Protein AF-A0A8B9HA54-F1 (afdb_monomer_lite)

Radius of gyration: 19.32 Å; chains: 1; bounding box: 75×37×40 Å

Foldseek 3Di:
DDDDDDDPPDPDPCPVCVPWFAFPDLQPCPQPLVQKQKPAWAADVVDPVRILGRSLQAAPADDPRRWGFHNDADQVIKMKGFDPPAWWWQQADPFDDDDPDGDGDDDDDPDDRDDDPPSRHDTDTHRMDMDGDPDDDPTDIHHDTGTTDDDDD

Secondary structure (DSSP, 8-state):
--------S-------GGG--EE-STTTS-S-GGGEEES---BGGG-GGGB--GGG-BTT--SSS-SEE-SS-STT--EEEE-SSS-EEE---S---BTTB--------SSSSS-------S-EEESEEEE-----SSS-EE-B--EEEEPP-

Sequence (153 aa):
MEHWNLEPSQEWPLFNSAGCSEPLGMKSGHIQDYQITASSIFRTLNMDMFTWEPGKARLDKQGKVNAWTAGHSDQSQWLQVLSPLGRWMIKPSHQTKLNRLFFCVFQGNFDNDTHRKNVIDPPIYARFIRILPWSWYGRITLRAELLGCTEEE

Structure (mmCIF, N/CA/C/O backbone):
data_AF-A0A8B9HA54-F1
#
_entry.id   AF-A0A8B9HA54-F1
#
loop_
_atom_site.group_PDB
_atom_site.id
_atom_site.type_symbol
_atom_site.label_atom_id
_atom_site.label_alt_id
_atom_site.label_comp_id
_atom_site.label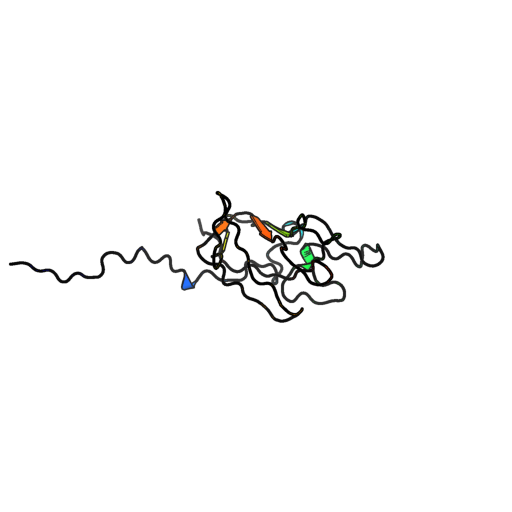_asym_id
_atom_site.label_entity_id
_atom_site.label_seq_id
_atom_site.pdbx_PDB_ins_code
_atom_site.Cartn_x
_atom_site.Cartn_y
_atom_site.Cartn_z
_atom_site.occupancy
_atom_site.B_iso_or_equiv
_atom_site.auth_seq_id
_atom_site.auth_comp_id
_atom_site.auth_asym_id
_atom_site.auth_atom_id
_atom_site.pdbx_PDB_model_num
ATOM 1 N N . MET A 1 1 ? -56.465 -21.653 24.853 1.00 36.88 1 MET A N 1
ATOM 2 C CA . MET A 1 1 ? -55.462 -22.214 23.928 1.00 36.88 1 MET A CA 1
ATOM 3 C C . MET A 1 1 ? -54.613 -21.059 23.466 1.00 36.88 1 MET A C 1
ATOM 5 O O . MET A 1 1 ? -55.122 -20.189 22.773 1.00 36.88 1 MET A O 1
ATOM 9 N N . GLU A 1 2 ? -53.380 -21.003 23.949 1.00 32.75 2 GLU A N 1
ATOM 10 C CA . GLU A 1 2 ? -52.405 -20.010 23.516 1.00 32.75 2 GLU A CA 1
ATOM 11 C C . GLU A 1 2 ? -51.793 -20.468 22.197 1.00 32.75 2 GLU A C 1
ATOM 13 O O . GLU A 1 2 ? -51.319 -21.596 22.109 1.00 32.75 2 GLU A O 1
ATOM 18 N N . HIS A 1 3 ? -51.765 -19.591 21.201 1.00 29.84 3 HIS A N 1
ATOM 19 C CA . HIS A 1 3 ? -50.757 -19.641 20.152 1.00 29.84 3 HIS A CA 1
ATOM 20 C C . HIS A 1 3 ? -50.256 -18.216 19.961 1.00 29.84 3 HIS A C 1
ATOM 22 O O . HIS A 1 3 ? -50.946 -17.359 19.411 1.00 29.84 3 HIS A O 1
ATOM 28 N N . TRP A 1 4 ? -49.072 -17.970 20.510 1.00 29.55 4 TRP A N 1
ATOM 29 C CA . TRP A 1 4 ? -48.357 -16.713 20.383 1.00 29.55 4 TRP A CA 1
ATOM 30 C C . TRP A 1 4 ? -47.881 -16.546 18.940 1.00 29.55 4 TRP A C 1
ATOM 32 O O . TRP A 1 4 ? -47.370 -17.495 18.340 1.00 29.55 4 TRP A O 1
ATOM 42 N N . ASN A 1 5 ? -48.024 -15.340 18.388 1.00 33.03 5 ASN A N 1
ATOM 43 C CA . ASN A 1 5 ? -47.310 -14.991 17.166 1.00 33.03 5 ASN A CA 1
ATOM 44 C C . ASN A 1 5 ? -45.813 -15.060 17.470 1.00 33.03 5 ASN A C 1
ATOM 46 O O . ASN A 1 5 ? -45.346 -14.416 18.409 1.00 33.03 5 ASN A O 1
ATOM 50 N N . LEU A 1 6 ? -45.069 -15.830 16.678 1.00 33.56 6 LEU A N 1
ATOM 51 C CA . LEU A 1 6 ? -43.615 -15.780 16.709 1.00 33.56 6 LEU A CA 1
ATOM 52 C C . LEU A 1 6 ? -43.179 -14.449 16.089 1.00 33.56 6 LEU A C 1
ATOM 54 O O . LEU A 1 6 ? -43.032 -14.341 14.871 1.00 33.56 6 LEU A O 1
ATOM 58 N N . GLU A 1 7 ? -42.973 -13.437 16.933 1.00 38.06 7 GLU A N 1
ATOM 59 C CA . GLU A 1 7 ? -42.030 -12.372 16.598 1.00 38.06 7 GLU A CA 1
ATOM 60 C C . GLU A 1 7 ? -40.681 -13.017 16.230 1.00 38.06 7 GLU A C 1
ATOM 62 O O . GLU A 1 7 ? -40.320 -14.039 16.829 1.00 38.06 7 GLU A O 1
ATOM 67 N N . PRO A 1 8 ? -39.924 -12.472 15.259 1.00 36.12 8 PRO A N 1
ATOM 68 C CA . PRO A 1 8 ? -38.596 -12.976 14.940 1.00 36.12 8 PRO A CA 1
ATOM 69 C C . PRO A 1 8 ? -37.694 -12.904 16.176 1.00 36.12 8 PRO A C 1
ATOM 71 O O . PRO A 1 8 ? -37.199 -11.844 16.556 1.00 36.12 8 PRO A O 1
ATOM 74 N N . SER A 1 9 ? -37.495 -14.051 16.824 1.00 34.66 9 SER A N 1
ATOM 75 C CA . SER A 1 9 ? -36.665 -14.164 18.014 1.00 34.66 9 SER A CA 1
ATOM 76 C C . SER A 1 9 ? -35.237 -13.745 17.682 1.00 34.66 9 SER A C 1
ATOM 78 O O . SER A 1 9 ? -34.584 -14.388 16.859 1.00 34.66 9 SER A O 1
ATOM 80 N N . GLN A 1 10 ? -34.756 -12.719 18.382 1.00 37.44 10 GLN A N 1
ATOM 81 C CA . GLN A 1 10 ? -33.383 -12.224 18.327 1.00 37.44 10 GLN A CA 1
ATOM 82 C C . GLN A 1 10 ? -32.971 -11.684 16.951 1.00 37.44 10 GLN A C 1
ATOM 84 O O . GLN A 1 10 ? -32.172 -12.275 16.222 1.00 37.44 10 GLN A O 1
ATOM 89 N N . GLU A 1 11 ? -33.331 -10.418 16.725 1.00 33.56 11 GLU A N 1
ATOM 90 C CA . GLU A 1 11 ? -32.270 -9.475 16.376 1.00 33.56 11 GLU A CA 1
ATOM 91 C C . GLU A 1 11 ? -31.104 -9.698 17.356 1.00 33.56 11 GLU A C 1
ATOM 93 O O . GLU A 1 11 ? -31.209 -9.442 18.559 1.00 33.56 11 GLU A O 1
ATOM 98 N N . TRP A 1 12 ? -29.994 -10.240 16.851 1.00 38.16 12 TRP A N 1
ATOM 99 C CA . TRP A 1 12 ? -28.705 -10.109 17.527 1.00 38.16 12 TRP A CA 1
ATOM 100 C C . TRP A 1 12 ? -28.516 -8.617 17.818 1.00 38.16 12 TRP A C 1
ATOM 102 O O . TRP A 1 12 ? -28.852 -7.838 16.922 1.00 38.16 12 TRP A O 1
ATOM 112 N N . PRO A 1 13 ? -28.012 -8.189 18.997 1.00 37.47 13 PRO A N 1
ATOM 113 C CA . PRO A 1 13 ? -27.830 -6.768 19.270 1.00 37.47 13 PRO A CA 1
ATOM 114 C C . PRO A 1 13 ? -27.062 -6.163 18.102 1.00 37.47 13 PRO A C 1
ATOM 116 O O . PRO A 1 13 ? -25.913 -6.542 17.845 1.00 37.47 13 PRO A O 1
ATOM 119 N N . LEU A 1 14 ? -27.752 -5.304 17.348 1.00 42.31 14 LEU A N 1
ATOM 120 C CA . LEU A 1 14 ? -27.230 -4.712 16.133 1.00 42.31 14 LEU A CA 1
ATOM 121 C C . LEU A 1 14 ? -26.152 -3.724 16.564 1.00 42.31 14 LEU A C 1
ATOM 123 O O . LEU A 1 14 ? -26.405 -2.529 16.710 1.00 42.31 14 LEU A O 1
ATOM 127 N N . PHE A 1 15 ? -24.932 -4.237 16.757 1.00 44.91 15 PHE A N 1
ATOM 128 C CA . PHE A 1 15 ? -23.719 -3.442 16.648 1.00 44.91 15 PHE A CA 1
ATOM 129 C C . PHE A 1 15 ? -23.888 -2.635 15.374 1.00 44.91 15 PHE A C 1
ATOM 131 O O . PHE A 1 15 ? -23.973 -3.216 14.287 1.00 44.91 15 PHE A O 1
ATOM 138 N N . ASN A 1 16 ? -24.048 -1.322 15.541 1.00 44.69 16 ASN A N 1
ATOM 139 C CA . ASN A 1 16 ? -24.583 -0.436 14.519 1.00 44.69 16 ASN A CA 1
ATOM 140 C C . ASN A 1 16 ? -23.526 -0.217 13.428 1.00 44.69 16 ASN A C 1
ATOM 142 O O . ASN A 1 16 ? -22.853 0.808 13.334 1.00 44.69 16 ASN A O 1
ATOM 146 N N . SER A 1 17 ? -23.333 -1.257 12.619 1.00 47.84 17 SER A N 1
ATOM 147 C CA . SER A 1 17 ? -22.222 -1.402 11.687 1.00 47.84 17 SER A CA 1
ATOM 148 C C . SER A 1 17 ? -22.338 -0.461 10.488 1.00 47.84 17 SER A C 1
ATOM 150 O O . SER A 1 17 ? -21.385 -0.362 9.709 1.00 47.84 17 SER A O 1
ATOM 152 N N . ALA A 1 18 ? -23.447 0.284 10.399 1.00 50.81 18 ALA A N 1
ATOM 153 C CA . ALA A 1 18 ? -23.642 1.429 9.522 1.00 50.81 18 ALA A CA 1
ATOM 154 C C . ALA A 1 18 ? -22.594 2.543 9.731 1.00 50.81 18 ALA A C 1
ATOM 156 O O . ALA A 1 18 ? -22.349 3.298 8.797 1.00 50.81 18 ALA A O 1
ATOM 157 N N . GLY A 1 19 ? -21.948 2.629 10.905 1.00 58.31 19 GLY A N 1
ATOM 158 C CA . GLY A 1 19 ? -20.926 3.647 11.201 1.00 58.31 19 GLY A CA 1
ATOM 159 C C . GLY A 1 19 ? -19.464 3.254 10.932 1.00 58.31 19 GLY A C 1
ATOM 160 O O . GLY A 1 19 ? -18.592 4.114 10.950 1.00 58.31 19 GLY A O 1
ATOM 161 N N . CYS A 1 20 ? -19.152 1.975 10.692 1.00 71.50 20 CYS A N 1
ATOM 162 C CA . CYS A 1 20 ? -17.757 1.509 10.626 1.00 71.50 20 CYS A CA 1
ATOM 163 C C . CYS A 1 20 ? -17.293 1.253 9.184 1.00 71.50 20 CYS A C 1
ATOM 165 O O . CYS A 1 20 ? -17.329 0.114 8.697 1.00 71.50 20 CYS A O 1
ATOM 167 N N . SER A 1 21 ? -16.891 2.317 8.484 1.00 80.62 21 SER A N 1
ATOM 168 C CA . SER A 1 21 ? -16.196 2.238 7.187 1.00 80.62 21 SER A CA 1
ATOM 169 C C . SER A 1 21 ? -15.386 3.496 6.839 1.00 80.62 21 SER A C 1
ATOM 171 O O . SER A 1 21 ? -15.162 3.772 5.659 1.00 80.62 21 SER A O 1
ATOM 173 N N . GLU A 1 22 ? -14.949 4.242 7.851 1.00 86.50 22 GLU A N 1
ATOM 174 C CA . GLU A 1 22 ? -14.229 5.505 7.692 1.00 86.50 22 GLU A CA 1
ATOM 175 C C . GLU A 1 22 ? -12.745 5.281 7.358 1.00 86.50 22 GLU A C 1
ATOM 177 O O . GLU A 1 22 ? -12.178 4.246 7.726 1.00 86.50 22 GLU A O 1
ATOM 182 N N . PRO A 1 23 ? -12.083 6.217 6.651 1.00 89.94 23 PRO A N 1
ATOM 183 C CA . PRO A 1 23 ? -10.657 6.120 6.363 1.00 89.94 23 PRO A CA 1
ATOM 184 C C . PRO A 1 23 ? -9.831 6.198 7.652 1.00 89.94 23 PRO A C 1
ATOM 186 O O . PRO A 1 23 ? -9.773 7.232 8.313 1.00 89.94 23 PRO A O 1
ATOM 189 N N . LEU A 1 24 ? -9.125 5.111 7.972 1.00 90.56 24 LEU A N 1
ATOM 190 C CA . LEU A 1 24 ? -8.276 5.001 9.165 1.00 90.56 24 LEU A CA 1
ATOM 191 C C . LEU A 1 24 ? -7.053 5.933 9.106 1.00 90.56 24 LEU A C 1
ATOM 193 O O . LEU A 1 24 ? -6.472 6.270 10.141 1.00 90.56 24 LEU A O 1
ATOM 197 N N . GLY A 1 25 ? -6.694 6.397 7.904 1.00 92.88 25 GLY A N 1
ATOM 198 C CA . GLY A 1 25 ? -5.897 7.605 7.723 1.00 92.88 25 GLY A CA 1
ATOM 199 C C . GLY A 1 25 ? -4.606 7.432 6.934 1.00 92.88 25 GLY A C 1
ATOM 200 O O . GLY A 1 25 ? -3.648 8.178 7.157 1.00 92.88 25 GLY A O 1
ATOM 201 N N . MET A 1 26 ? -4.560 6.474 6.004 1.00 94.31 26 MET A N 1
ATOM 202 C CA . MET A 1 26 ? -3.447 6.346 5.064 1.00 94.31 26 MET A CA 1
ATOM 203 C C . MET A 1 26 ? -3.387 7.569 4.145 1.00 94.31 26 MET A C 1
ATOM 205 O O . MET A 1 26 ? -2.324 8.156 3.971 1.00 94.31 26 MET A O 1
ATOM 209 N N . LYS A 1 27 ? -4.510 8.009 3.576 1.00 95.06 27 LYS A N 1
ATOM 210 C CA . LYS A 1 27 ? -4.570 9.170 2.679 1.00 95.06 27 LYS A CA 1
ATOM 211 C C . LYS A 1 27 ? -4.460 10.494 3.433 1.00 95.06 27 LYS A C 1
ATOM 213 O O . LYS A 1 27 ? -3.768 11.392 2.963 1.00 95.06 27 LYS A O 1
ATOM 218 N N . SER A 1 28 ? -5.103 10.610 4.598 1.00 94.31 28 SER A N 1
ATOM 219 C CA . SER A 1 28 ? -5.099 11.843 5.405 1.00 94.31 28 SER A CA 1
ATOM 220 C C . SER A 1 28 ? -3.762 12.133 6.090 1.00 94.31 28 SER A C 1
ATOM 222 O O . SER A 1 28 ? -3.511 13.272 6.470 1.00 94.31 28 SER A O 1
ATOM 224 N N . GLY A 1 29 ? -2.902 11.122 6.254 1.00 93.62 29 GLY A N 1
ATOM 225 C CA . GLY A 1 29 ? -1.649 11.259 6.995 1.00 93.62 29 GLY A CA 1
ATOM 226 C C . GLY A 1 29 ? -1.796 11.086 8.506 1.00 93.62 29 GLY A C 1
ATOM 227 O O . GLY A 1 29 ? -0.815 11.282 9.212 1.00 93.62 29 GLY A O 1
ATOM 228 N N . HIS A 1 30 ? -2.974 10.704 9.013 1.00 93.12 30 HIS A N 1
ATOM 229 C CA . HIS A 1 30 ? -3.163 10.379 10.433 1.00 93.12 30 HIS A CA 1
ATOM 230 C C . HIS A 1 30 ? -2.355 9.130 10.833 1.00 93.12 30 HIS A C 1
ATOM 232 O O . HIS A 1 30 ? -1.651 9.149 11.842 1.00 93.12 30 HIS A O 1
ATOM 238 N N . ILE A 1 31 ? -2.348 8.095 9.982 1.00 93.38 31 ILE A N 1
ATOM 239 C CA . ILE A 1 31 ? -1.371 7.001 10.063 1.00 93.38 31 ILE A CA 1
ATOM 240 C C . ILE A 1 31 ? -0.026 7.546 9.573 1.00 93.38 31 ILE A C 1
ATOM 242 O O . ILE A 1 31 ? 0.106 7.920 8.406 1.00 93.38 31 ILE A O 1
ATOM 246 N N . GLN A 1 32 ? 0.978 7.591 10.443 1.00 95.50 32 GLN A N 1
ATOM 247 C CA . GLN A 1 32 ? 2.301 8.149 10.152 1.00 95.50 32 GLN A CA 1
ATOM 248 C C . GLN A 1 32 ? 3.180 7.194 9.333 1.00 95.50 32 GLN A C 1
ATOM 250 O O . GLN A 1 32 ? 2.977 5.982 9.350 1.00 95.50 32 GLN A O 1
ATOM 255 N N . ASP A 1 33 ? 4.191 7.721 8.633 1.00 96.25 33 ASP A N 1
ATOM 256 C CA . ASP A 1 33 ? 5.077 6.904 7.780 1.00 96.25 33 ASP A CA 1
ATOM 257 C C . ASP A 1 33 ? 5.800 5.792 8.567 1.00 96.25 33 ASP A C 1
ATOM 259 O O . ASP A 1 33 ? 5.945 4.688 8.052 1.00 96.25 33 ASP A O 1
ATOM 263 N N . TYR A 1 34 ? 6.158 6.017 9.840 1.00 95.94 34 TYR A N 1
ATOM 264 C CA . TYR A 1 34 ? 6.784 4.992 10.694 1.00 95.94 34 TYR A CA 1
ATOM 265 C C . TYR A 1 34 ? 5.860 3.803 11.029 1.00 95.94 34 TYR A C 1
ATOM 267 O O . TYR A 1 34 ? 6.332 2.759 11.478 1.00 95.94 34 TYR A O 1
ATOM 275 N N . GLN A 1 35 ? 4.546 3.945 10.828 1.00 95.81 35 GLN A N 1
ATOM 276 C CA . GLN A 1 35 ? 3.559 2.879 11.034 1.00 95.81 35 GLN A CA 1
ATOM 277 C C . GLN A 1 35 ? 3.375 2.001 9.790 1.00 95.81 35 GLN A C 1
ATOM 279 O O . GLN A 1 35 ? 2.669 0.993 9.862 1.00 95.81 35 GLN A O 1
ATOM 284 N N . ILE A 1 36 ? 3.973 2.382 8.658 1.00 97.50 36 ILE A N 1
ATOM 285 C CA . ILE A 1 36 ? 3.848 1.692 7.378 1.00 97.50 36 ILE A CA 1
ATOM 286 C C . ILE A 1 36 ? 5.212 1.081 7.043 1.00 97.50 36 ILE A C 1
ATOM 288 O O . ILE A 1 36 ? 6.196 1.788 6.849 1.00 97.50 36 ILE A O 1
ATOM 292 N N . THR A 1 37 ? 5.288 -0.245 6.977 1.00 97.94 37 THR A N 1
ATOM 293 C CA . THR A 1 37 ? 6.535 -0.985 6.716 1.00 97.94 37 THR A CA 1
ATOM 294 C C . THR A 1 37 ? 6.351 -1.974 5.571 1.00 97.94 37 THR A C 1
ATOM 296 O O . THR A 1 37 ? 5.226 -2.284 5.187 1.00 97.94 37 THR A O 1
ATOM 299 N N . ALA A 1 38 ? 7.441 -2.465 4.983 1.00 98.25 38 ALA A N 1
ATOM 300 C CA . ALA A 1 38 ? 7.381 -3.434 3.890 1.00 98.25 38 ALA A CA 1
ATOM 301 C C . ALA A 1 38 ? 8.543 -4.430 3.935 1.00 98.25 38 ALA A C 1
ATOM 303 O O . ALA A 1 38 ? 9.550 -4.191 4.601 1.00 98.25 38 ALA A O 1
ATOM 304 N N . SER A 1 39 ? 8.413 -5.510 3.166 1.00 98.06 39 SER A N 1
ATOM 305 C CA . SER A 1 39 ? 9.465 -6.505 2.918 1.00 98.06 39 SER A CA 1
ATOM 306 C C . SER A 1 39 ? 10.715 -5.919 2.260 1.00 98.06 39 SER A C 1
ATOM 308 O O . SER A 1 39 ? 11.835 -6.297 2.591 1.00 98.06 39 SER A O 1
ATOM 310 N N . SER A 1 40 ? 10.520 -5.037 1.280 1.00 98.00 40 SER A N 1
ATOM 311 C CA . SER A 1 40 ? 11.573 -4.443 0.461 1.00 98.00 40 SER A CA 1
ATOM 312 C C . SER A 1 40 ? 11.089 -3.140 -0.181 1.00 98.00 40 SER A C 1
ATOM 314 O O . SER A 1 40 ? 9.902 -2.810 -0.136 1.00 98.00 40 SER A O 1
ATOM 316 N N . ILE A 1 41 ? 12.013 -2.397 -0.788 1.00 97.81 41 ILE A N 1
ATOM 317 C CA . ILE A 1 41 ? 11.749 -1.132 -1.485 1.00 97.81 41 ILE A CA 1
ATOM 318 C C . ILE A 1 41 ? 12.498 -1.102 -2.816 1.00 97.81 41 ILE A C 1
ATOM 320 O O . ILE A 1 41 ? 13.624 -1.591 -2.916 1.00 97.81 41 ILE A O 1
ATOM 324 N N . PHE A 1 42 ? 11.892 -0.502 -3.835 1.00 97.25 42 PHE A N 1
ATOM 325 C CA . PHE A 1 42 ? 12.548 -0.217 -5.106 1.00 97.25 42 PHE A CA 1
ATOM 326 C C . PHE A 1 42 ? 13.146 1.197 -5.111 1.00 97.25 42 PHE A C 1
ATOM 328 O O . PHE A 1 42 ? 12.486 2.164 -4.725 1.00 97.25 42 PHE A O 1
ATOM 335 N N . ARG A 1 43 ? 14.389 1.329 -5.590 1.00 95.75 43 ARG A N 1
ATOM 336 C CA . ARG A 1 43 ? 15.072 2.615 -5.804 1.00 95.75 43 ARG A CA 1
ATOM 337 C C . ARG A 1 43 ? 15.239 2.884 -7.293 1.00 95.75 43 ARG A C 1
ATOM 339 O O . ARG A 1 43 ? 15.935 2.143 -7.987 1.00 95.75 43 ARG A O 1
ATOM 346 N N . THR A 1 44 ? 14.658 3.973 -7.785 1.00 93.69 44 THR A N 1
ATOM 347 C CA . THR A 1 44 ? 14.854 4.395 -9.180 1.00 93.69 44 THR A CA 1
ATOM 348 C C . THR A 1 44 ? 16.269 4.948 -9.342 1.00 93.69 44 THR A C 1
ATOM 350 O O . THR A 1 44 ? 16.684 5.792 -8.551 1.00 93.69 44 THR A O 1
ATOM 353 N N . LEU A 1 45 ? 17.022 4.467 -10.339 1.00 90.75 45 LEU A N 1
ATOM 354 C CA . LEU A 1 45 ? 18.428 4.851 -10.588 1.00 90.75 45 LEU A CA 1
ATOM 355 C C . LEU A 1 45 ? 19.363 4.691 -9.366 1.00 90.75 45 LEU A C 1
ATOM 357 O O . LEU A 1 45 ? 20.410 5.325 -9.301 1.00 90.75 45 LEU A O 1
ATOM 361 N N . ASN A 1 46 ? 18.980 3.860 -8.388 1.00 91.25 46 ASN A N 1
ATOM 362 C CA . ASN A 1 46 ? 19.646 3.738 -7.087 1.00 91.25 46 ASN A CA 1
ATOM 363 C C . ASN A 1 46 ? 19.791 5.071 -6.306 1.00 91.25 46 ASN A C 1
ATOM 365 O O . ASN A 1 46 ? 20.694 5.214 -5.488 1.00 91.25 46 ASN A O 1
ATOM 369 N N . MET A 1 47 ? 18.900 6.042 -6.544 1.00 89.81 47 MET A N 1
ATOM 370 C CA . MET A 1 47 ? 18.883 7.342 -5.861 1.00 89.81 47 MET A CA 1
ATOM 371 C C . MET A 1 47 ? 17.849 7.358 -4.732 1.00 89.81 47 MET A C 1
ATOM 373 O O . MET A 1 47 ? 16.670 7.102 -4.983 1.00 89.81 47 MET A O 1
ATOM 377 N N . ASP A 1 48 ? 18.246 7.759 -3.520 1.00 88.19 48 ASP A N 1
ATOM 378 C CA . ASP A 1 48 ? 17.325 7.795 -2.372 1.00 88.19 48 ASP A CA 1
ATOM 379 C C . ASP A 1 48 ? 16.131 8.746 -2.589 1.00 88.19 48 ASP A C 1
ATOM 381 O O . ASP A 1 48 ? 15.002 8.411 -2.232 1.00 88.19 48 ASP A O 1
ATOM 385 N N . MET A 1 49 ? 16.339 9.869 -3.293 1.00 88.25 49 MET A N 1
ATOM 386 C CA . MET A 1 49 ? 15.283 10.818 -3.694 1.00 88.25 49 MET A CA 1
ATOM 387 C C . MET A 1 49 ? 14.161 10.180 -4.541 1.00 88.25 49 MET A C 1
ATOM 389 O O . MET A 1 49 ? 13.047 10.701 -4.578 1.00 88.25 49 MET A O 1
ATOM 393 N N . PHE A 1 50 ? 14.430 9.053 -5.210 1.00 93.00 50 PHE A N 1
ATOM 394 C CA . PHE A 1 50 ? 13.467 8.336 -6.049 1.00 93.00 50 PHE A CA 1
ATOM 395 C C . PHE A 1 50 ? 13.171 6.918 -5.525 1.00 93.00 50 PHE A C 1
ATOM 397 O O . PHE A 1 50 ? 12.983 5.974 -6.306 1.00 93.00 50 PHE A O 1
ATOM 404 N N . THR A 1 51 ? 13.127 6.776 -4.197 1.00 96.19 51 THR A N 1
ATOM 405 C CA . THR A 1 51 ? 12.770 5.539 -3.486 1.00 96.19 51 THR A CA 1
ATOM 406 C C . THR A 1 51 ? 11.261 5.393 -3.319 1.00 96.19 51 THR A C 1
ATOM 408 O O . THR A 1 51 ? 10.581 6.284 -2.807 1.00 96.19 51 THR A O 1
ATOM 411 N N . TRP A 1 52 ? 10.733 4.234 -3.705 1.00 97.38 52 TRP A N 1
ATOM 412 C CA . TRP A 1 52 ? 9.313 3.886 -3.624 1.00 97.38 52 TRP A CA 1
ATOM 413 C C . TRP A 1 52 ? 8.980 3.306 -2.241 1.00 97.38 52 TRP A C 1
ATOM 415 O O . TRP A 1 52 ? 8.690 2.119 -2.089 1.00 97.38 52 TRP A O 1
ATOM 425 N N . GLU A 1 53 ? 9.115 4.148 -1.217 1.00 97.31 53 GLU A N 1
ATOM 426 C CA . GLU A 1 53 ? 9.023 3.780 0.203 1.00 97.31 53 GLU A CA 1
ATOM 427 C C . GLU A 1 53 ? 7.609 3.342 0.641 1.00 97.31 53 GLU A C 1
ATOM 429 O O . GLU A 1 53 ? 6.618 3.766 0.039 1.00 97.31 53 GLU A O 1
ATOM 434 N N . PRO A 1 54 ? 7.471 2.581 1.748 1.00 97.81 54 PRO A N 1
ATOM 435 C CA . PRO A 1 54 ? 6.171 2.136 2.263 1.00 97.81 54 PRO A CA 1
ATOM 436 C C . PRO A 1 54 ? 5.207 3.297 2.555 1.00 97.81 54 PRO A C 1
ATOM 438 O O . PRO A 1 54 ? 4.040 3.238 2.180 1.00 97.81 54 PRO A O 1
ATOM 441 N N . GLY A 1 55 ? 5.705 4.407 3.117 1.00 97.19 55 GLY A N 1
ATOM 442 C CA . GLY A 1 55 ? 4.925 5.628 3.377 1.00 97.19 55 GLY A CA 1
ATOM 443 C C . GLY A 1 55 ? 4.363 6.323 2.126 1.00 97.19 55 GLY A C 1
ATOM 444 O O . GLY A 1 55 ? 3.507 7.204 2.224 1.00 97.19 55 GLY A O 1
ATOM 445 N N . LYS A 1 56 ? 4.792 5.923 0.920 1.00 97.19 56 LYS A N 1
ATOM 446 C CA . LYS A 1 56 ? 4.206 6.383 -0.348 1.00 97.19 56 LYS A CA 1
ATOM 447 C C . LYS A 1 56 ? 2.974 5.565 -0.763 1.00 97.19 56 LYS A C 1
ATOM 449 O O . LYS A 1 56 ? 2.256 6.015 -1.649 1.00 97.19 56 LYS A O 1
ATOM 454 N N . ALA A 1 57 ? 2.673 4.433 -0.117 1.00 97.31 57 ALA A N 1
ATOM 455 C CA . ALA A 1 57 ? 1.555 3.529 -0.436 1.00 97.31 57 ALA A CA 1
ATOM 456 C C . ALA A 1 57 ? 0.148 4.073 -0.108 1.00 97.31 57 ALA A C 1
ATOM 458 O O . ALA A 1 57 ? -0.786 3.306 0.121 1.00 97.31 57 ALA A O 1
ATOM 459 N N . ARG A 1 58 ? -0.018 5.391 -0.049 1.00 97.25 58 ARG A N 1
ATOM 460 C CA . ARG A 1 58 ? -1.243 6.070 0.378 1.00 97.25 58 ARG A CA 1
ATOM 461 C C . ARG A 1 58 ? -2.166 6.262 -0.829 1.00 97.25 58 ARG A C 1
ATOM 463 O O . ARG A 1 58 ? -1.691 6.600 -1.915 1.00 97.25 58 ARG A O 1
ATOM 470 N N . LEU A 1 59 ? -3.471 6.040 -0.663 1.00 95.12 59 LEU A N 1
ATOM 471 C CA . LEU A 1 59 ? -4.452 6.244 -1.735 1.00 95.12 59 LEU A CA 1
ATOM 472 C C . LEU A 1 59 ? -4.358 7.672 -2.298 1.00 95.12 59 LEU A C 1
ATOM 474 O O . LEU A 1 59 ? -4.160 8.628 -1.550 1.00 95.12 59 LEU A O 1
ATOM 478 N N . ASP A 1 60 ? -4.478 7.806 -3.619 1.00 93.94 60 ASP A N 1
ATOM 479 C CA . ASP A 1 60 ? -4.369 9.069 -4.367 1.00 93.94 60 ASP A CA 1
ATOM 480 C C . ASP A 1 60 ? -3.079 9.870 -4.171 1.00 93.94 60 ASP A C 1
ATOM 482 O O . ASP A 1 60 ? -3.023 11.047 -4.537 1.00 93.94 60 ASP A O 1
ATOM 486 N N . LYS A 1 61 ? -2.010 9.255 -3.648 1.00 94.69 61 LYS A N 1
ATOM 487 C CA . LYS A 1 61 ? -0.703 9.907 -3.592 1.00 94.69 61 LYS A CA 1
ATOM 488 C C . LYS A 1 61 ? -0.273 10.327 -5.008 1.00 94.69 61 LYS A C 1
ATOM 490 O O . LYS A 1 61 ? -0.382 9.566 -5.976 1.00 94.69 61 LYS A O 1
ATOM 495 N N . GLN A 1 62 ? 0.209 11.565 -5.098 1.00 93.69 62 GLN A N 1
ATOM 496 C CA . GLN A 1 62 ? 0.653 12.236 -6.323 1.00 93.69 62 GLN A CA 1
ATOM 497 C C . GLN A 1 62 ? 2.167 12.482 -6.307 1.00 93.69 62 GLN A C 1
ATOM 499 O O . GLN A 1 62 ? 2.802 12.441 -5.249 1.00 93.69 62 GLN A O 1
ATOM 504 N N . GLY A 1 63 ? 2.730 12.778 -7.480 1.00 92.88 63 GLY A N 1
ATOM 505 C CA . GLY A 1 63 ? 4.154 13.066 -7.689 1.00 92.88 63 GLY A CA 1
ATOM 506 C C . GLY A 1 63 ? 4.860 12.013 -8.550 1.00 92.88 63 GLY A C 1
ATOM 507 O O . GLY A 1 63 ? 4.253 11.035 -8.970 1.00 92.88 63 GLY A O 1
ATOM 508 N N . LYS A 1 64 ? 6.161 12.210 -8.812 1.00 91.31 64 LYS A N 1
ATOM 509 C CA . LYS A 1 64 ? 6.973 11.288 -9.639 1.00 91.31 64 LYS A CA 1
ATOM 510 C C . LYS A 1 64 ? 7.190 9.911 -8.998 1.00 91.31 64 LYS A C 1
ATOM 512 O O . LYS A 1 64 ? 7.395 8.938 -9.711 1.00 91.31 64 LYS A O 1
ATOM 517 N N . VAL A 1 65 ? 7.179 9.854 -7.667 1.00 94.31 65 VAL A N 1
ATOM 518 C CA . VAL A 1 65 ? 7.242 8.623 -6.872 1.00 94.31 65 VAL A CA 1
ATOM 519 C C . VAL A 1 65 ? 6.120 8.699 -5.848 1.00 94.31 65 VAL A C 1
ATOM 521 O O . VAL A 1 65 ? 6.159 9.503 -4.915 1.00 94.31 65 VAL A O 1
ATOM 524 N N . ASN A 1 66 ? 5.073 7.920 -6.094 1.00 95.31 66 ASN A N 1
ATOM 525 C CA . ASN A 1 66 ? 3.752 8.124 -5.509 1.00 95.31 66 ASN A CA 1
ATOM 526 C C . ASN A 1 66 ? 3.068 6.821 -5.068 1.00 95.31 66 ASN A C 1
ATOM 528 O O . ASN A 1 66 ? 1.857 6.789 -4.887 1.00 95.31 66 ASN A O 1
ATOM 532 N N . ALA A 1 67 ? 3.836 5.749 -4.914 1.00 96.75 67 ALA A N 1
ATOM 533 C CA . ALA A 1 67 ? 3.373 4.453 -4.443 1.00 96.75 67 ALA A CA 1
ATOM 534 C C . ALA A 1 67 ? 4.518 3.749 -3.706 1.00 96.75 67 ALA A C 1
ATOM 536 O O . ALA A 1 67 ? 5.686 4.116 -3.877 1.00 96.75 67 ALA A O 1
ATOM 537 N N . TRP A 1 68 ? 4.203 2.719 -2.924 1.00 97.81 68 TRP A N 1
ATOM 538 C CA . TRP A 1 68 ? 5.222 1.731 -2.568 1.00 97.81 68 TRP A CA 1
ATOM 539 C C . TRP A 1 68 ? 5.432 0.797 -3.756 1.00 97.81 68 TRP A C 1
ATOM 541 O O . TRP A 1 68 ? 4.455 0.372 -4.371 1.00 97.81 68 TRP A O 1
ATOM 551 N N . THR A 1 69 ? 6.685 0.450 -4.039 1.00 97.75 69 THR A N 1
ATOM 552 C CA . THR A 1 69 ? 7.049 -0.568 -5.029 1.00 97.75 69 THR A CA 1
ATOM 553 C C . THR A 1 69 ? 8.068 -1.502 -4.398 1.00 97.75 69 THR A C 1
ATOM 555 O O . THR A 1 69 ? 9.089 -1.042 -3.881 1.00 97.75 69 THR A O 1
ATOM 558 N N . ALA A 1 70 ? 7.810 -2.807 -4.448 1.00 97.75 70 ALA A N 1
ATOM 559 C CA . ALA A 1 70 ? 8.729 -3.805 -3.914 1.00 97.75 70 ALA A CA 1
ATOM 560 C C . ALA A 1 70 ? 10.018 -3.873 -4.756 1.00 97.75 70 ALA A C 1
ATOM 562 O O . ALA A 1 70 ? 9.993 -3.728 -5.984 1.00 97.75 70 ALA A O 1
ATOM 563 N N . GLY A 1 71 ? 11.160 -4.105 -4.102 1.00 97.31 71 GLY A N 1
ATOM 564 C CA . GLY A 1 71 ? 12.455 -4.231 -4.780 1.00 97.31 71 GLY A CA 1
ATOM 565 C C . GLY A 1 71 ? 12.484 -5.423 -5.742 1.00 97.31 71 GLY A C 1
ATOM 566 O O . GLY A 1 71 ? 12.941 -5.301 -6.884 1.00 97.31 71 GLY A O 1
ATOM 567 N N . HIS A 1 72 ? 11.898 -6.537 -5.299 1.00 96.31 72 HIS A N 1
ATOM 568 C CA . HIS A 1 72 ? 11.698 -7.765 -6.066 1.00 96.31 72 HIS A CA 1
ATOM 569 C C . HIS A 1 72 ? 10.207 -7.980 -6.365 1.00 96.31 72 HIS A C 1
ATOM 571 O O . HIS A 1 72 ? 9.342 -7.309 -5.805 1.00 96.31 72 HIS A O 1
ATOM 577 N N . SER A 1 73 ? 9.883 -8.868 -7.302 1.00 95.06 73 SER A N 1
ATOM 578 C CA . SER A 1 73 ? 8.499 -9.182 -7.679 1.00 95.06 73 SER A CA 1
ATOM 579 C C . SER A 1 73 ? 8.305 -10.690 -7.598 1.00 95.06 73 SER A C 1
ATOM 581 O O . SER A 1 73 ? 8.512 -11.418 -8.565 1.00 95.06 73 SER A O 1
ATOM 583 N N . ASP A 1 74 ? 8.000 -11.131 -6.381 1.00 94.94 74 ASP A N 1
ATOM 584 C CA . ASP A 1 74 ? 7.873 -12.519 -5.947 1.00 94.94 74 ASP A CA 1
ATOM 585 C C . ASP A 1 74 ? 6.829 -12.625 -4.814 1.00 94.94 74 ASP A C 1
ATOM 587 O O . ASP A 1 74 ? 6.368 -11.618 -4.274 1.00 94.94 74 ASP A O 1
ATOM 591 N N . GLN A 1 75 ? 6.470 -13.855 -4.438 1.00 91.12 75 GLN A N 1
ATOM 592 C CA . GLN A 1 75 ? 5.418 -14.149 -3.452 1.00 91.12 75 GLN A CA 1
ATOM 593 C C . GLN A 1 75 ? 5.822 -13.883 -1.984 1.00 91.12 75 GLN A C 1
ATOM 595 O O . GLN A 1 75 ? 5.015 -14.095 -1.081 1.00 91.12 75 GLN A O 1
ATOM 600 N N . SER A 1 76 ? 7.059 -13.451 -1.708 1.00 95.25 76 SER A N 1
ATOM 601 C CA . SER A 1 76 ? 7.519 -13.121 -0.347 1.00 95.25 76 SER A CA 1
ATOM 602 C C . SER A 1 76 ? 7.316 -11.648 0.022 1.00 95.25 76 SER A C 1
ATOM 604 O O . SER A 1 76 ? 7.530 -11.260 1.175 1.00 95.25 76 SER A O 1
ATOM 606 N N . GLN A 1 77 ? 6.899 -10.819 -0.940 1.00 97.38 77 GLN A N 1
ATOM 607 C CA . GLN A 1 77 ? 6.750 -9.384 -0.734 1.00 97.38 77 GLN A CA 1
ATOM 608 C C . GLN A 1 77 ? 5.496 -9.034 0.075 1.00 97.38 77 GLN A C 1
ATOM 610 O O . GLN A 1 77 ? 4.461 -9.690 -0.021 1.00 97.38 77 GLN A O 1
ATOM 615 N N . TRP A 1 78 ? 5.576 -7.973 0.877 1.00 96.88 78 TRP A N 1
ATOM 616 C CA . TRP A 1 78 ? 4.463 -7.514 1.701 1.00 96.88 78 TRP A CA 1
ATOM 617 C C . TRP A 1 78 ? 4.554 -6.030 2.043 1.00 96.88 78 TRP A C 1
ATOM 619 O O . TRP A 1 78 ? 5.645 -5.482 2.188 1.00 96.88 78 TRP A O 1
ATOM 629 N N . LEU A 1 79 ? 3.389 -5.416 2.251 1.00 97.12 79 LEU A N 1
ATOM 630 C CA . LEU A 1 79 ? 3.216 -4.094 2.858 1.00 97.12 79 LEU A CA 1
ATOM 631 C C . LEU A 1 79 ? 2.412 -4.270 4.151 1.00 97.12 79 LEU A C 1
ATOM 633 O O . LEU A 1 79 ? 1.428 -5.006 4.161 1.00 97.12 79 LEU A O 1
ATOM 637 N N . GLN A 1 80 ? 2.809 -3.623 5.241 1.00 96.06 80 GLN A N 1
ATOM 638 C CA . GLN A 1 80 ? 2.161 -3.728 6.546 1.00 96.06 80 GLN A CA 1
ATOM 639 C C . GLN A 1 80 ? 1.830 -2.349 7.111 1.00 96.06 80 GLN A C 1
ATOM 641 O O . GLN A 1 80 ? 2.627 -1.422 7.000 1.00 96.0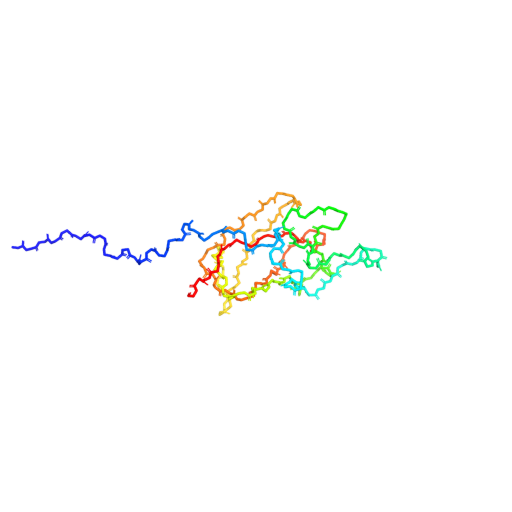6 80 GLN A O 1
ATOM 646 N N . VAL A 1 81 ? 0.677 -2.244 7.770 1.00 94.56 81 VAL A N 1
ATOM 647 C CA . VAL A 1 81 ? 0.233 -1.043 8.483 1.00 94.56 81 VAL A CA 1
ATOM 648 C C . VAL A 1 81 ? -0.060 -1.391 9.945 1.00 94.56 81 VAL A C 1
ATOM 650 O O . VAL A 1 81 ? -0.730 -2.388 10.222 1.00 94.56 81 VAL A O 1
ATOM 653 N N . LEU A 1 82 ? 0.460 -0.583 10.871 1.00 90.06 82 LEU A N 1
ATOM 654 C CA . LEU A 1 82 ? 0.277 -0.686 12.324 1.00 90.06 82 LEU A CA 1
ATOM 655 C C . LEU A 1 82 ? -0.789 0.302 12.827 1.00 90.06 82 LEU A C 1
ATOM 657 O O . LEU A 1 82 ? -0.684 1.509 12.597 1.00 90.06 82 LEU A O 1
ATOM 661 N N . SER A 1 83 ? -1.743 -0.204 13.608 1.00 82.06 83 SER A N 1
ATOM 662 C CA . SER A 1 83 ? -2.662 0.601 14.415 1.00 82.06 83 SER A CA 1
ATOM 663 C C . SER A 1 83 ? -1.951 1.225 15.623 1.00 82.06 83 SER A C 1
ATOM 665 O O . SER A 1 83 ? -1.337 0.488 16.405 1.00 82.06 83 SER A O 1
ATOM 667 N N . PRO A 1 84 ? -2.042 2.554 15.824 1.00 66.75 84 PRO A N 1
ATOM 668 C CA . PRO A 1 84 ? -1.408 3.220 16.957 1.00 66.75 84 PRO A CA 1
ATOM 669 C C . PRO A 1 84 ? -2.233 3.116 18.250 1.00 66.75 84 PRO A C 1
ATOM 671 O O . PRO A 1 84 ? -1.650 3.148 19.328 1.00 66.75 84 PRO A O 1
ATOM 674 N N . LEU A 1 85 ? -3.562 2.983 18.145 1.00 63.22 85 LEU A N 1
ATOM 675 C CA . LEU A 1 85 ? -4.509 3.211 19.249 1.00 63.22 85 LEU A CA 1
ATOM 676 C C . LEU A 1 85 ? -5.321 1.976 19.672 1.00 63.22 85 LEU A C 1
ATOM 678 O O . LEU A 1 85 ? -6.168 2.092 20.543 1.00 63.22 85 LEU A O 1
ATOM 682 N N . GLY A 1 86 ? -5.090 0.800 19.082 1.00 61.19 86 GLY A N 1
ATOM 683 C CA . GLY A 1 86 ? -5.802 -0.417 19.489 1.00 61.19 86 GLY A CA 1
ATOM 684 C C . GLY A 1 86 ? -6.092 -1.369 18.338 1.00 61.19 86 GLY A C 1
ATOM 685 O O . GLY A 1 86 ? -5.297 -1.506 17.402 1.00 61.19 86 GLY A O 1
ATOM 686 N N . ARG A 1 87 ? -7.231 -2.056 18.410 1.00 60.81 87 ARG A N 1
ATOM 687 C CA . ARG A 1 87 ? -7.647 -3.062 17.432 1.00 60.81 87 ARG A CA 1
ATOM 688 C C . ARG A 1 87 ? -8.596 -2.415 16.412 1.00 60.81 87 ARG A C 1
ATOM 690 O O . ARG A 1 87 ? -9.661 -1.931 16.768 1.00 60.81 87 ARG A O 1
ATOM 697 N N . TRP A 1 88 ? -8.197 -2.367 15.142 1.00 59.22 88 TRP A N 1
ATOM 698 C CA . TRP A 1 88 ? -9.041 -1.843 14.064 1.00 59.22 88 TRP A CA 1
ATOM 699 C C . TRP A 1 88 ? -10.055 -2.882 13.619 1.00 59.22 88 TRP A C 1
ATOM 701 O O . TRP A 1 88 ? -9.653 -4.004 13.307 1.00 59.22 88 TRP A O 1
ATOM 711 N N . MET A 1 89 ? -11.324 -2.488 13.504 1.00 58.75 89 MET A N 1
ATOM 712 C CA . MET A 1 89 ? -12.345 -3.285 12.833 1.00 58.75 89 MET A CA 1
ATOM 713 C C . MET A 1 89 ? -12.313 -3.010 11.324 1.00 58.75 89 MET A C 1
ATOM 715 O O . MET A 1 89 ? -12.777 -1.973 10.854 1.00 58.75 89 MET A O 1
ATOM 719 N N . ILE A 1 90 ? -11.790 -3.977 10.570 1.00 62.19 90 ILE A N 1
ATOM 720 C CA . ILE A 1 90 ? -11.887 -4.075 9.112 1.00 62.19 90 ILE A CA 1
ATOM 721 C C . ILE A 1 90 ? -12.692 -5.340 8.827 1.00 62.19 90 ILE A C 1
ATOM 723 O O . ILE A 1 90 ? -12.159 -6.445 8.786 1.00 62.19 90 ILE A O 1
ATOM 727 N N . LYS A 1 91 ? -13.999 -5.209 8.637 1.00 52.59 91 LYS A N 1
ATOM 728 C CA . LYS A 1 91 ? -14.787 -6.123 7.786 1.00 52.59 91 LYS A CA 1
ATOM 729 C C . LYS A 1 91 ? -13.877 -6.611 6.616 1.00 52.59 91 LYS A C 1
ATOM 731 O O . LYS A 1 91 ? -13.426 -5.659 6.002 1.00 52.59 91 LYS A O 1
ATOM 736 N N . PRO A 1 92 ? -13.581 -7.933 6.311 1.00 52.50 92 PRO A N 1
ATOM 737 C CA . PRO A 1 92 ? -12.783 -8.602 5.211 1.00 52.50 92 PRO A CA 1
ATOM 738 C C . PRO A 1 92 ? -13.409 -9.729 4.312 1.00 52.50 92 PRO A C 1
ATOM 740 O O . PRO A 1 92 ? -13.813 -10.765 4.816 1.00 52.50 92 PRO A O 1
ATOM 743 N N . SER A 1 93 ? -13.426 -9.530 2.970 1.00 39.34 93 SER A N 1
ATOM 744 C CA . SER A 1 93 ? -14.427 -10.012 1.963 1.00 39.34 93 SER A CA 1
ATOM 745 C C . SER A 1 93 ? -14.403 -11.495 1.601 1.00 39.34 93 SER A C 1
ATOM 747 O O . SER A 1 93 ? -13.452 -12.182 1.961 1.00 39.34 93 SER A O 1
ATOM 749 N N . HIS A 1 94 ? -15.381 -11.887 0.742 1.00 44.31 94 HIS A N 1
ATOM 750 C CA . HIS A 1 94 ? -15.513 -13.159 0.002 1.00 44.31 94 HIS A CA 1
ATOM 751 C C . HIS A 1 94 ? -14.356 -14.110 0.292 1.00 44.31 94 HIS A C 1
ATOM 753 O O . HIS A 1 94 ? -13.315 -14.134 -0.371 1.00 44.31 94 HIS A O 1
ATOM 759 N N . GLN A 1 95 ? -14.543 -14.817 1.397 1.00 50.72 95 GLN A N 1
ATOM 760 C CA . GLN A 1 95 ? -13.467 -15.439 2.129 1.00 50.72 95 GLN A CA 1
ATOM 761 C C . GLN A 1 95 ? -13.165 -16.821 1.552 1.00 50.72 95 GLN A C 1
ATOM 763 O O . GLN A 1 95 ? -14.072 -17.616 1.319 1.00 50.72 95 GLN A O 1
ATOM 768 N N . THR A 1 96 ? -11.881 -17.161 1.417 1.00 44.88 96 THR A N 1
ATOM 769 C CA . THR A 1 96 ? -11.460 -18.553 1.189 1.00 44.88 96 THR A CA 1
ATOM 770 C C . THR A 1 96 ? -10.777 -19.077 2.449 1.00 44.88 96 THR A C 1
ATOM 772 O O . THR A 1 96 ? -9.689 -18.641 2.812 1.00 44.88 96 THR A O 1
ATOM 775 N N . LYS A 1 97 ? -11.427 -20.000 3.163 1.00 42.88 97 LYS A N 1
ATOM 776 C CA . LYS A 1 97 ? -10.940 -20.506 4.454 1.00 42.88 97 LYS A CA 1
ATOM 777 C C . LYS A 1 97 ? -9.858 -21.575 4.256 1.00 42.88 97 LYS A C 1
ATOM 779 O O . LYS A 1 97 ? -10.181 -22.731 4.002 1.00 42.88 97 LYS A O 1
ATOM 784 N N . LEU A 1 98 ? -8.588 -21.209 4.439 1.00 45.38 98 LEU A N 1
ATOM 785 C CA . LEU A 1 98 ? -7.448 -22.136 4.414 1.00 45.38 98 LEU A CA 1
ATOM 786 C C . LEU A 1 98 ? -6.733 -22.185 5.777 1.00 45.38 98 LEU A C 1
ATOM 788 O O . LEU A 1 98 ? -5.983 -21.288 6.140 1.00 45.38 98 LEU A O 1
ATOM 792 N N . ASN A 1 99 ? -6.955 -23.281 6.511 1.00 44.03 99 ASN A N 1
ATOM 793 C CA . ASN A 1 99 ? -6.137 -23.777 7.631 1.00 44.03 99 ASN A CA 1
ATOM 794 C C . ASN A 1 99 ? -5.721 -22.757 8.714 1.00 44.03 99 ASN A C 1
ATOM 796 O O . ASN A 1 99 ? -4.575 -22.320 8.766 1.00 44.03 99 ASN A O 1
ATOM 800 N N . ARG A 1 100 ? -6.635 -22.466 9.658 1.00 52.84 100 ARG A N 1
ATOM 801 C CA . ARG A 1 100 ? -6.431 -21.663 10.897 1.00 52.84 100 ARG A CA 1
ATOM 802 C C . ARG A 1 100 ? -5.950 -20.211 10.724 1.00 52.84 100 ARG A C 1
ATOM 804 O O . ARG A 1 100 ? -6.046 -19.450 11.682 1.00 52.84 100 ARG A O 1
ATOM 811 N N . LEU A 1 101 ? -5.500 -19.817 9.537 1.00 54.66 101 LEU A N 1
ATOM 812 C CA . LEU A 1 101 ? -5.129 -18.459 9.162 1.00 54.66 101 LEU A CA 1
ATOM 813 C C . LEU A 1 101 ? -6.226 -17.857 8.277 1.00 54.66 101 LEU A C 1
ATOM 815 O O . LEU A 1 101 ? -6.715 -18.485 7.338 1.00 54.66 101 LEU A O 1
ATOM 819 N N . PHE A 1 102 ? -6.629 -16.627 8.583 1.00 58.38 102 PHE A N 1
ATOM 820 C CA . PHE A 1 102 ? -7.638 -15.902 7.815 1.00 58.38 102 PHE A CA 1
ATOM 821 C C . PHE A 1 102 ? -6.965 -15.156 6.659 1.00 58.38 102 PHE A C 1
ATOM 823 O O . PHE A 1 102 ? -6.691 -13.962 6.748 1.00 58.38 102 PHE A O 1
ATOM 830 N N . PHE A 1 103 ? -6.687 -15.873 5.570 1.00 61.62 103 PHE A N 1
ATOM 831 C CA . PHE A 1 103 ? -6.314 -15.254 4.301 1.00 61.62 103 PHE A CA 1
ATOM 832 C C . PHE A 1 103 ? -7.571 -14.882 3.516 1.00 61.62 103 PHE A C 1
ATOM 834 O O . PHE A 1 103 ? -8.453 -15.713 3.303 1.00 61.62 103 PHE A O 1
ATOM 841 N N . CYS A 1 104 ? -7.639 -13.634 3.066 1.00 67.19 104 CYS A N 1
ATOM 842 C CA . CYS A 1 104 ? -8.679 -13.163 2.162 1.00 67.19 104 CYS A CA 1
ATOM 843 C C . CYS A 1 104 ? -7.994 -12.764 0.853 1.00 67.19 104 CYS A C 1
ATOM 845 O O . CYS A 1 104 ? -7.085 -11.934 0.860 1.00 67.19 104 CYS A O 1
ATOM 847 N N . VAL A 1 105 ? -8.377 -13.408 -0.251 1.00 72.44 105 VAL A N 1
ATOM 848 C CA . VAL A 1 105 ? -7.783 -13.170 -1.572 1.00 72.44 105 VAL A CA 1
ATOM 849 C C . VAL A 1 105 ? -8.697 -12.224 -2.332 1.00 72.44 105 VAL A C 1
ATOM 851 O O . VAL A 1 105 ? -9.835 -12.567 -2.646 1.00 72.44 105 VAL A O 1
ATOM 854 N N . PHE A 1 106 ? -8.197 -11.026 -2.615 1.00 79.25 106 PHE A N 1
ATOM 855 C CA . PHE A 1 106 ? -8.962 -9.974 -3.270 1.00 79.25 106 PHE A CA 1
ATOM 856 C C . PHE A 1 106 ? -8.551 -9.799 -4.725 1.00 79.25 106 PHE A C 1
ATOM 858 O O . PHE A 1 106 ? -7.387 -9.985 -5.081 1.00 79.25 106 PHE A O 1
ATOM 865 N N . GLN A 1 107 ? -9.502 -9.373 -5.555 1.00 81.12 107 GLN A N 1
ATOM 866 C CA . GLN A 1 107 ? -9.174 -8.872 -6.882 1.00 81.12 107 GLN A CA 1
ATOM 867 C C . GLN A 1 107 ? -8.485 -7.509 -6.744 1.00 81.12 107 GLN A C 1
ATOM 869 O O . GLN A 1 107 ? -8.945 -6.627 -6.010 1.00 81.12 107 GLN A O 1
ATOM 874 N N . GLY A 1 108 ? -7.352 -7.363 -7.430 1.00 79.88 108 GLY A N 1
ATOM 875 C CA . GLY A 1 108 ? -6.620 -6.104 -7.519 1.00 79.88 108 GLY A CA 1
ATOM 876 C C . GLY A 1 108 ? -7.260 -5.126 -8.507 1.00 79.88 108 GLY A C 1
ATOM 877 O O . GLY A 1 108 ? -8.308 -5.392 -9.103 1.00 79.88 108 GLY A O 1
ATOM 878 N N . ASN A 1 109 ? -6.601 -3.987 -8.710 1.00 84.50 109 ASN A N 1
ATOM 879 C CA . ASN A 1 109 ? -6.945 -3.091 -9.809 1.00 84.50 109 ASN A CA 1
ATOM 880 C C . ASN A 1 109 ? -6.510 -3.720 -11.148 1.00 84.50 109 ASN A C 1
ATOM 882 O O . ASN A 1 109 ? -5.489 -4.403 -11.214 1.00 84.50 109 ASN A O 1
ATOM 886 N N . PHE A 1 110 ? -7.274 -3.467 -12.213 1.00 81.19 110 PHE A N 1
ATOM 887 C CA . PHE A 1 110 ? -6.918 -3.856 -13.591 1.00 81.19 110 PHE A CA 1
ATOM 888 C C . PHE A 1 110 ? -6.146 -2.755 -14.336 1.00 81.19 110 PHE A C 1
ATOM 890 O O . PHE A 1 110 ? -5.600 -2.991 -15.409 1.00 81.19 110 PHE A O 1
ATOM 897 N N . ASP A 1 111 ? -6.112 -1.561 -13.755 1.00 83.81 111 ASP A N 1
ATOM 898 C CA . ASP A 1 111 ? -5.411 -0.374 -14.224 1.00 83.81 111 ASP A CA 1
ATOM 899 C C . ASP A 1 111 ? -4.765 0.334 -13.014 1.00 83.81 111 ASP A C 1
ATOM 901 O O . ASP A 1 111 ? -4.847 -0.147 -11.879 1.00 83.81 111 ASP A O 1
ATOM 905 N N . ASN A 1 112 ? -4.086 1.459 -13.239 1.00 81.44 112 ASN A N 1
ATOM 906 C CA . ASN A 1 112 ? -3.321 2.123 -12.184 1.00 81.44 112 ASN A CA 1
ATOM 907 C C . ASN A 1 112 ? -4.157 3.035 -11.268 1.00 81.44 112 ASN A C 1
ATOM 909 O O . ASN A 1 112 ? -3.729 3.283 -10.138 1.00 81.44 112 ASN A O 1
ATOM 913 N N . ASP A 1 113 ? -5.304 3.546 -11.726 1.00 78.56 113 ASP A N 1
ATOM 914 C CA . ASP A 1 113 ? -5.953 4.741 -11.162 1.00 78.56 113 ASP A CA 1
ATOM 915 C C . ASP A 1 113 ? -7.404 4.514 -10.702 1.00 78.56 113 ASP A C 1
ATOM 917 O O . ASP A 1 113 ? -7.866 5.191 -9.782 1.00 78.56 113 ASP A O 1
ATOM 921 N N . THR A 1 114 ? -8.113 3.526 -11.253 1.00 86.19 114 THR A N 1
ATOM 922 C CA . THR A 1 114 ? -9.440 3.114 -10.785 1.00 86.19 114 THR A CA 1
ATOM 923 C C . THR A 1 114 ? -9.346 2.527 -9.380 1.00 86.19 114 THR A C 1
ATOM 925 O O . THR A 1 114 ? -8.690 1.510 -9.144 1.00 86.19 114 THR A O 1
ATOM 928 N N . HIS A 1 115 ? -10.074 3.113 -8.430 1.00 86.06 115 HIS A N 1
ATOM 929 C CA . HIS A 1 115 ? -10.173 2.565 -7.078 1.00 86.06 115 HIS A CA 1
ATOM 930 C C . HIS A 1 115 ? -10.994 1.269 -7.071 1.00 86.06 115 HIS A C 1
ATOM 932 O O . HIS A 1 115 ? -12.186 1.274 -7.386 1.00 86.06 115 HIS A O 1
ATOM 938 N N . ARG A 1 116 ? -10.402 0.155 -6.623 1.00 86.50 116 ARG A N 1
ATOM 939 C CA . ARG A 1 116 ? -11.162 -1.019 -6.170 1.00 86.50 116 ARG A CA 1
ATOM 940 C C . ARG A 1 116 ? -11.339 -0.978 -4.656 1.00 86.50 116 ARG A C 1
ATOM 942 O O . ARG A 1 116 ? -10.418 -1.273 -3.898 1.00 86.50 116 ARG A O 1
ATOM 949 N N . LYS A 1 117 ? -12.561 -0.672 -4.208 1.00 83.31 117 LYS A N 1
ATOM 950 C CA . LYS A 1 117 ? -12.980 -0.945 -2.830 1.00 83.31 117 LYS A CA 1
ATOM 951 C C . LYS A 1 117 ? -13.294 -2.428 -2.722 1.00 83.31 117 LYS A C 1
ATOM 953 O O . LYS A 1 117 ? -14.379 -2.873 -3.086 1.00 83.31 117 LYS A O 1
ATOM 958 N N . ASN A 1 118 ? -12.352 -3.187 -2.186 1.00 80.12 118 ASN A N 1
ATOM 959 C CA . ASN A 1 118 ? -12.692 -4.479 -1.629 1.00 80.12 118 ASN A CA 1
ATOM 960 C C . ASN A 1 118 ? -13.511 -4.174 -0.362 1.00 80.12 118 ASN A C 1
ATOM 962 O O . ASN A 1 118 ? -12.969 -3.666 0.620 1.00 80.12 118 ASN A O 1
ATOM 966 N N . VAL A 1 119 ? -14.843 -4.360 -0.430 1.00 71.38 119 VAL A N 1
ATOM 967 C CA . VAL A 1 119 ? -15.707 -4.347 0.764 1.00 71.38 119 VAL A CA 1
ATOM 968 C C . VAL A 1 119 ? -15.360 -5.599 1.494 1.00 71.38 119 VAL A C 1
ATOM 970 O O . VAL A 1 119 ? -15.812 -6.706 1.213 1.00 71.38 119 VAL A O 1
ATOM 973 N N . ILE A 1 120 ? -14.401 -5.389 2.349 1.00 71.19 120 ILE A N 1
ATOM 974 C CA . ILE A 1 120 ? -13.854 -6.365 3.229 1.00 71.19 120 ILE A CA 1
ATOM 975 C C . ILE A 1 120 ? -15.153 -6.627 4.149 1.00 71.19 120 ILE A C 1
ATOM 977 O O . ILE A 1 120 ? -15.794 -5.647 4.520 1.00 71.19 120 ILE A O 1
ATOM 981 N N . ASP A 1 121 ? -15.652 -7.883 4.401 1.00 63.88 121 ASP A N 1
ATOM 982 C CA . ASP A 1 121 ? -16.566 -8.393 5.517 1.00 63.88 121 ASP A CA 1
ATOM 983 C C . ASP A 1 121 ? -16.562 -9.973 5.698 1.00 63.88 121 ASP A C 1
ATOM 985 O O . ASP A 1 121 ? -16.571 -10.598 4.630 1.00 63.88 121 ASP A O 1
ATOM 989 N N . PRO A 1 122 ? -16.529 -10.672 6.901 1.00 65.25 122 PRO A N 1
ATOM 990 C CA . PRO A 1 122 ? -16.916 -10.292 8.287 1.00 65.25 122 PRO A CA 1
ATOM 991 C C . PRO A 1 122 ? -15.781 -9.835 9.234 1.00 65.25 122 PRO A C 1
ATOM 993 O O . PRO A 1 122 ? -14.726 -10.471 9.292 1.00 65.25 122 PRO A O 1
AT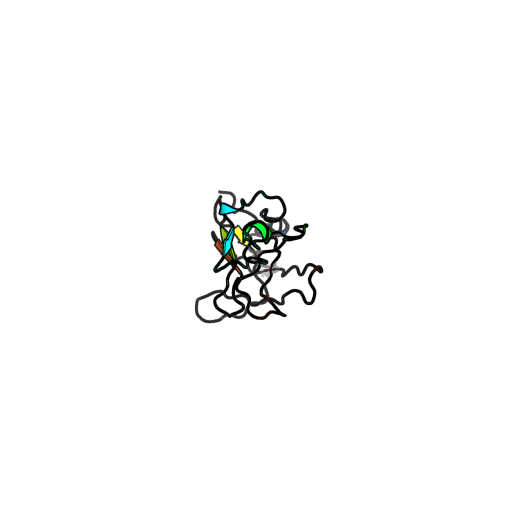OM 996 N N . PRO A 1 123 ? -15.988 -8.771 10.034 1.00 72.56 123 PRO A N 1
ATOM 997 C CA . PRO A 1 123 ? -14.945 -7.961 10.682 1.00 72.56 123 PRO A CA 1
ATOM 998 C C . PRO A 1 123 ? -13.740 -8.685 11.293 1.00 72.56 123 PRO A C 1
ATOM 1000 O O . PRO A 1 123 ? -13.821 -9.320 12.342 1.00 72.56 123 PRO A O 1
ATOM 1003 N N . ILE A 1 124 ? -12.570 -8.487 10.666 1.00 76.62 124 ILE A N 1
ATOM 1004 C CA . ILE A 1 124 ? -11.270 -8.696 11.300 1.00 76.62 124 ILE A CA 1
ATOM 1005 C C . ILE A 1 124 ? -11.028 -7.517 12.222 1.00 76.62 124 ILE A C 1
ATOM 1007 O O . ILE A 1 124 ? -10.934 -6.368 11.802 1.00 76.62 124 ILE A O 1
ATOM 1011 N N . TYR A 1 125 ? -10.824 -7.854 13.481 1.00 78.19 125 TYR A N 1
ATOM 1012 C CA . TYR A 1 125 ? -10.250 -6.973 14.470 1.00 78.19 125 TYR A CA 1
ATOM 1013 C C . TYR A 1 125 ? -8.729 -7.226 14.501 1.00 78.19 125 TYR A C 1
ATOM 1015 O O . TYR A 1 125 ? -8.299 -8.335 14.851 1.00 78.19 125 TYR A O 1
ATOM 1023 N N . ALA A 1 126 ? -7.888 -6.241 14.163 1.00 79.38 126 ALA A N 1
ATOM 1024 C CA . ALA A 1 126 ? -6.424 -6.404 14.151 1.00 79.38 126 ALA A CA 1
ATOM 1025 C C . ALA A 1 126 ? -5.630 -5.155 14.583 1.00 79.38 126 ALA A C 1
ATOM 1027 O O . ALA A 1 126 ? -6.025 -4.027 14.316 1.00 79.38 126 ALA A O 1
ATOM 1028 N N . ARG A 1 127 ? -4.459 -5.365 15.207 1.00 84.06 127 ARG A N 1
ATOM 1029 C CA . ARG A 1 127 ? -3.461 -4.304 15.474 1.00 84.06 127 ARG A CA 1
ATOM 1030 C C . ARG A 1 127 ? -2.529 -4.054 14.280 1.00 84.06 127 ARG A C 1
ATOM 1032 O O . ARG A 1 127 ? -1.962 -2.976 14.153 1.00 84.06 127 ARG A O 1
ATOM 1039 N N . PHE A 1 128 ? -2.366 -5.048 13.409 1.00 86.69 128 PHE A N 1
ATOM 1040 C CA . PHE A 1 128 ? -1.545 -4.966 12.203 1.00 86.69 128 PHE A CA 1
ATOM 1041 C C . PHE A 1 128 ? -2.307 -5.572 11.029 1.00 86.69 128 PHE A C 1
ATOM 1043 O O . PHE A 1 128 ? -2.895 -6.644 11.169 1.00 86.69 128 PHE A O 1
ATOM 1050 N N . ILE A 1 129 ? -2.236 -4.931 9.868 1.00 89.56 129 ILE A N 1
ATOM 1051 C CA . ILE A 1 129 ? -2.752 -5.464 8.604 1.00 89.56 129 ILE A CA 1
ATOM 1052 C C . ILE A 1 129 ? -1.564 -5.651 7.678 1.00 89.56 129 ILE A C 1
ATOM 1054 O O . ILE A 1 129 ? -0.751 -4.738 7.547 1.00 89.56 129 ILE A O 1
ATOM 1058 N N . ARG A 1 130 ? -1.466 -6.807 7.020 1.00 91.50 130 ARG A N 1
ATOM 1059 C CA . ARG A 1 130 ? -0.43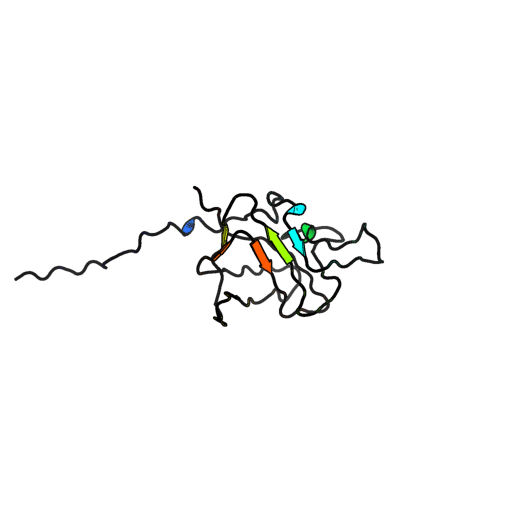6 -7.079 6.015 1.00 91.50 130 ARG A CA 1
ATOM 1060 C C . ARG A 1 130 ? -1.090 -7.422 4.681 1.00 91.50 130 ARG A C 1
ATOM 1062 O O . ARG A 1 130 ? 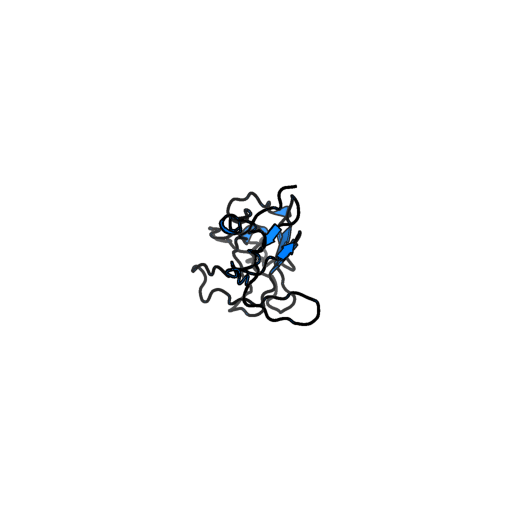-1.862 -8.370 4.597 1.00 91.50 130 ARG A O 1
ATOM 1069 N N . ILE A 1 131 ? -0.763 -6.650 3.652 1.00 92.44 131 ILE A N 1
ATOM 1070 C CA . ILE A 1 131 ? -1.172 -6.878 2.268 1.00 92.44 131 ILE A CA 1
ATOM 1071 C C . ILE A 1 131 ? -0.099 -7.748 1.608 1.00 92.44 131 ILE A C 1
ATOM 1073 O O . ILE A 1 131 ? 1.080 -7.387 1.608 1.00 92.44 131 ILE A O 1
ATOM 1077 N N . LEU A 1 132 ? -0.523 -8.891 1.067 1.00 91.75 132 LEU A N 1
ATOM 1078 C CA . LEU A 1 132 ? 0.314 -9.860 0.358 1.00 91.75 132 LEU A CA 1
ATOM 1079 C C . LEU A 1 132 ? -0.069 -9.847 -1.134 1.00 91.75 132 LEU A C 1
ATOM 1081 O O . LEU A 1 132 ? -1.170 -10.285 -1.472 1.00 91.75 132 LEU A O 1
ATOM 1085 N N . PRO A 1 133 ? 0.778 -9.317 -2.033 1.00 91.38 133 PRO A N 1
ATOM 1086 C CA . PRO A 1 133 ? 0.527 -9.331 -3.471 1.00 91.38 133 PRO A CA 1
ATOM 1087 C C . PRO A 1 133 ? 0.607 -10.762 -4.015 1.00 91.38 133 PRO A C 1
ATOM 1089 O O . PRO A 1 133 ? 1.668 -11.373 -3.992 1.00 91.38 133 PRO A O 1
ATOM 1092 N N . TRP A 1 134 ? -0.512 -11.286 -4.520 1.00 88.19 134 TRP A N 1
ATOM 1093 C CA . TRP A 1 134 ? -0.593 -12.655 -5.053 1.00 88.19 134 TRP A CA 1
ATOM 1094 C C . TRP A 1 134 ? -0.319 -12.744 -6.563 1.00 88.19 134 TRP A C 1
ATOM 1096 O O . TRP A 1 134 ? 0.204 -13.738 -7.059 1.00 88.19 134 TRP A O 1
ATOM 1106 N N . SER A 1 135 ? -0.686 -11.701 -7.308 1.00 88.00 135 SER A N 1
ATOM 1107 C CA . SER A 1 135 ? -0.472 -11.572 -8.751 1.00 88.00 135 SER A CA 1
ATOM 1108 C C . SER A 1 135 ? -0.312 -10.093 -9.100 1.00 88.00 135 SER A C 1
ATOM 1110 O O . SER A 1 135 ? -0.900 -9.236 -8.439 1.00 88.00 135 SER A O 1
ATOM 1112 N N . TRP A 1 136 ? 0.491 -9.786 -10.115 1.00 90.69 136 TRP A N 1
ATOM 1113 C CA . TRP A 1 136 ? 0.855 -8.423 -10.509 1.00 90.69 136 TRP A CA 1
ATOM 1114 C C . TRP A 1 136 ? 1.160 -8.350 -12.009 1.00 90.69 136 TRP A C 1
ATOM 1116 O O . TRP A 1 136 ? 1.451 -9.362 -12.646 1.00 90.69 136 TRP A O 1
ATOM 1126 N N . TYR A 1 137 ? 1.142 -7.138 -12.563 1.00 89.25 137 TYR A N 1
ATOM 1127 C CA . TYR A 1 137 ? 1.597 -6.858 -13.924 1.00 89.25 137 TYR A CA 1
ATOM 1128 C C . TYR A 1 137 ? 2.848 -5.974 -13.872 1.00 89.25 137 TYR A C 1
ATOM 1130 O O . TYR A 1 137 ? 2.837 -4.899 -13.277 1.00 89.25 137 TYR A O 1
ATOM 1138 N N . GLY A 1 138 ? 3.954 -6.433 -14.463 1.00 92.06 138 GLY A N 1
ATOM 1139 C CA . GLY A 1 138 ? 5.244 -5.746 -14.372 1.00 92.06 138 GLY A CA 1
ATOM 1140 C C . GLY A 1 138 ? 5.867 -5.855 -12.976 1.00 92.06 138 GLY A C 1
ATOM 1141 O O . GLY A 1 138 ? 6.537 -6.842 -12.681 1.00 92.06 138 GLY A O 1
ATOM 1142 N N . ARG A 1 139 ? 5.661 -4.842 -12.124 1.00 93.31 139 ARG A N 1
ATOM 1143 C CA . ARG A 1 139 ? 6.171 -4.789 -10.742 1.00 93.31 139 ARG A CA 1
ATOM 1144 C C . ARG A 1 139 ? 5.032 -4.772 -9.728 1.00 93.31 139 ARG A C 1
ATOM 1146 O O . ARG A 1 139 ? 3.938 -4.291 -10.001 1.00 93.31 139 ARG A O 1
ATOM 1153 N N . ILE A 1 140 ? 5.330 -5.246 -8.523 1.00 96.31 140 ILE A N 1
ATOM 1154 C CA . ILE A 1 140 ? 4.475 -5.060 -7.350 1.00 96.31 140 ILE A CA 1
ATOM 1155 C C . ILE A 1 140 ? 4.534 -3.586 -6.928 1.00 96.31 140 ILE A C 1
ATOM 1157 O O . ILE A 1 140 ? 5.539 -3.150 -6.364 1.00 96.31 140 ILE A O 1
ATOM 1161 N N . THR A 1 141 ? 3.450 -2.848 -7.169 1.00 95.19 141 THR A N 1
ATOM 1162 C CA . THR A 1 141 ? 3.292 -1.430 -6.810 1.00 95.19 141 THR A CA 1
ATOM 1163 C C . THR A 1 141 ? 1.902 -1.199 -6.212 1.00 95.19 141 THR A C 1
ATOM 1165 O O . THR A 1 141 ? 0.917 -1.634 -6.801 1.00 95.19 141 THR A O 1
ATOM 1168 N N . LEU A 1 142 ? 1.797 -0.532 -5.052 1.00 94.88 142 LEU A N 1
ATOM 1169 C CA . LEU A 1 142 ? 0.524 -0.334 -4.335 1.00 94.88 142 LEU A CA 1
ATOM 1170 C C . LEU A 1 142 ? 0.291 1.111 -3.862 1.00 94.88 142 LEU A C 1
ATOM 1172 O O . LEU A 1 142 ? 1.197 1.779 -3.355 1.00 94.88 142 LEU A O 1
ATOM 1176 N N . ARG A 1 143 ? -0.981 1.525 -3.929 1.00 95.62 143 ARG A N 1
ATOM 1177 C CA . ARG A 1 143 ? -1.591 2.663 -3.221 1.00 95.62 143 ARG A CA 1
ATOM 1178 C C . ARG A 1 143 ? -2.869 2.156 -2.542 1.00 95.62 143 ARG A C 1
ATOM 1180 O O . ARG A 1 143 ? -3.650 1.472 -3.198 1.00 95.62 143 ARG A O 1
ATOM 1187 N N . ALA A 1 144 ? -3.084 2.458 -1.264 1.00 94.38 144 ALA A N 1
ATOM 1188 C CA . ALA A 1 144 ? -4.212 1.943 -0.488 1.00 94.38 144 ALA A CA 1
ATOM 1189 C C . ALA A 1 144 ? -4.709 2.935 0.579 1.00 94.38 144 ALA A C 1
ATOM 1191 O O . ALA A 1 144 ? -3.964 3.778 1.082 1.00 94.38 144 ALA A O 1
ATOM 1192 N N . GLU A 1 145 ? -5.983 2.796 0.938 1.00 93.62 145 GLU A N 1
ATOM 1193 C CA . GLU A 1 145 ? -6.582 3.327 2.163 1.00 93.62 145 GLU A CA 1
ATOM 1194 C C . GLU A 1 145 ? -7.261 2.165 2.882 1.00 93.62 145 GLU A C 1
ATOM 1196 O O . GLU A 1 145 ? -7.770 1.242 2.242 1.00 93.62 145 GLU A O 1
ATOM 1201 N N . LEU A 1 146 ? -7.238 2.200 4.209 1.00 91.19 146 LEU A N 1
ATOM 1202 C CA . LEU A 1 146 ? -7.880 1.205 5.049 1.00 91.19 146 LEU A CA 1
ATOM 1203 C C . LEU A 1 146 ? -9.167 1.810 5.599 1.00 91.19 146 LEU A C 1
ATOM 1205 O O . LEU A 1 146 ? -9.148 2.903 6.158 1.00 91.19 146 LEU A O 1
ATOM 1209 N N . LEU A 1 147 ? -10.281 1.106 5.417 1.00 88.50 147 LEU A N 1
ATOM 1210 C CA . LEU A 1 147 ? -11.605 1.566 5.828 1.00 88.50 147 LEU A CA 1
ATOM 1211 C C . LEU A 1 147 ? -12.081 0.754 7.028 1.00 88.50 147 LEU A C 1
ATOM 1213 O O . LEU A 1 147 ? -12.080 -0.473 6.968 1.00 88.50 147 LEU A O 1
ATOM 1217 N N . GLY A 1 148 ? -12.508 1.419 8.094 1.00 87.00 148 GLY A N 1
ATOM 1218 C CA . GLY A 1 148 ? -12.909 0.750 9.323 1.00 87.00 148 GLY A CA 1
ATOM 1219 C C . GLY A 1 148 ? -13.272 1.729 10.427 1.00 87.00 148 GLY A C 1
ATOM 1220 O O . GLY A 1 148 ? -13.790 2.812 10.170 1.00 87.00 148 GLY A O 1
ATOM 1221 N N . CYS A 1 149 ? -13.003 1.320 11.660 1.00 83.75 149 CYS A N 1
ATOM 1222 C CA . CYS A 1 149 ? -13.115 2.135 12.861 1.00 83.75 149 CYS A CA 1
ATOM 1223 C C . CYS A 1 149 ? -12.182 1.573 13.948 1.00 83.75 149 CYS A C 1
ATOM 1225 O O . CYS A 1 149 ? -11.726 0.424 13.867 1.00 83.75 149 CYS A O 1
ATOM 1227 N N . THR A 1 150 ? -11.874 2.387 14.955 1.00 75.00 150 THR A N 1
ATOM 1228 C CA . THR A 1 150 ? -11.327 1.915 16.231 1.00 75.00 150 THR A CA 1
ATOM 1229 C C . THR A 1 150 ? -12.447 1.337 17.087 1.00 75.00 150 THR A C 1
ATOM 1231 O O . THR A 1 150 ? -13.569 1.834 17.058 1.00 75.00 150 THR A O 1
ATOM 1234 N N . GLU A 1 151 ? -12.137 0.295 17.850 1.00 68.12 151 GLU A N 1
ATOM 1235 C CA . GLU A 1 151 ? -12.929 -0.081 19.021 1.00 68.12 151 GLU A CA 1
ATOM 1236 C C . GLU A 1 151 ? -12.748 1.041 20.062 1.00 68.12 151 GLU A C 1
ATOM 1238 O O . GLU A 1 151 ? -11.613 1.346 20.429 1.00 68.12 151 GLU A O 1
ATOM 1243 N N . GLU A 1 152 ? -13.829 1.735 20.427 1.00 57.12 152 GLU A N 1
ATOM 1244 C CA . GLU A 1 152 ? -13.832 2.686 21.548 1.00 57.12 152 GLU A CA 1
ATOM 1245 C C . GLU A 1 152 ? -13.890 1.869 22.851 1.00 57.12 152 GLU A C 1
ATOM 1247 O O . GLU A 1 152 ? -14.770 1.015 22.987 1.00 57.12 152 GLU A O 1
ATOM 1252 N N . GLU A 1 153 ? -12.922 2.085 23.752 1.00 45.94 153 GLU A N 1
ATOM 1253 C CA . GLU A 1 153 ? -12.861 1.475 25.098 1.00 45.94 153 GLU A CA 1
ATOM 1254 C C . GLU A 1 153 ? -13.775 2.200 26.104 1.00 45.94 153 GLU A C 1
ATOM 1256 O O . GLU A 1 153 ? -13.792 3.454 26.086 1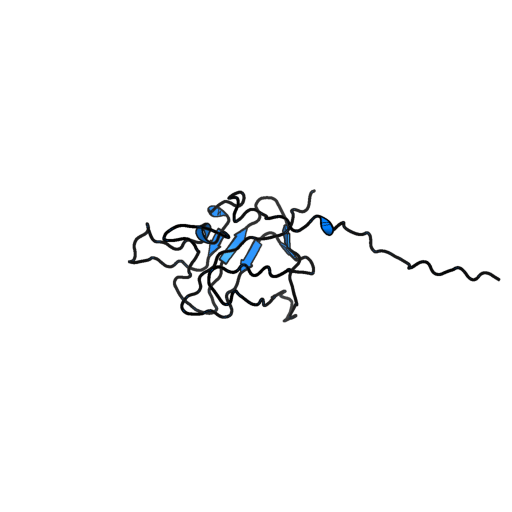.00 45.94 153 GLU A O 1
#

pLDDT: mean 78.17, std 20.98, range [29.55, 98.25]

InterPro domains:
  IPR000421 Coagulation factor 5/8, C-terminal domain [PF00754] (107-146)
  IPR000421 Coagulation factor 5/8, C-terminal domain [PS01286] (133-149)
  IPR000421 Coagulation factor 5/8, C-terminal domain [PS50022] (20-81)
  IPR000421 Coagulation factor 5/8, C-terminal domain [PS50022] (105-149)
  IPR000421 Coagulation factor 5/8, C-terminal domain [SM00231] (19-149)
  IPR000421 Coagulation factor 5/8, C-terminal domain [cd00057] (22-148)
  IPR008979 Galactose-binding-like domain superfamily [SSF49785] (19-150)
  IPR050633 Neuropilin/Multicopper Oxidase/Coagulation Factor [PTHR46806] (17-81)

Organism: Astyanax mexicanus (NCBI:txid7994)